Protein AF-A0A6U6G2G9-F1 (afdb_monomer_lite)

InterPro domains:
  IPR029063 S-adenosyl-L-methionine-dependent methyltransferase superfamily [G3DSA:3.40.50.150] (1-120)
  IPR029063 S-adenosyl-L-methionine-dependent methyltransferase superfamily [SSF53335] (13-94)
  IPR039769 18S rRNA (guanine(1575)-N(7))-methyltransferase Bud23-like [PTHR12734] (2-95)
  IPR041698 Methyltransferase domain 25 [PF13649] (53-95)

Sequence (138 aa):
MSRPELTGHASLFYNEKEARKYNSSSRMIGVQREITERAIELLRLPEDRPCFVLDVGCGSGLSGQVLEEKGHVWVGCDVSRDMIDVANERIERNREIAESRVAGKKDNGDQMEEDGDDDGSSSSQELASTGDLMHHVR

Structure (mmCIF, N/CA/C/O backbone):
data_AF-A0A6U6G2G9-F1
#
_entry.id   AF-A0A6U6G2G9-F1
#
loop_
_atom_site.group_PDB
_atom_site.id
_atom_site.type_symbol
_atom_site.label_atom_id
_atom_site.label_alt_id
_atom_site.label_comp_id
_atom_site.label_asym_id
_atom_site.label_entity_id
_atom_site.label_seq_id
_atom_site.pdbx_PDB_ins_code
_atom_site.Cartn_x
_atom_site.Cartn_y
_atom_site.Cartn_z
_atom_site.occupancy
_atom_site.B_iso_or_equiv
_atom_site.auth_seq_id
_atom_site.auth_comp_id
_atom_site.auth_asym_id
_atom_site.auth_atom_id
_atom_site.pdbx_PDB_model_num
ATOM 1 N N . MET A 1 1 ? 9.623 11.182 -16.414 1.00 53.38 1 MET A N 1
ATOM 2 C CA . MET A 1 1 ? 9.443 9.797 -16.893 1.00 53.38 1 MET A CA 1
ATOM 3 C C . MET A 1 1 ? 8.333 9.813 -17.923 1.00 53.38 1 MET A C 1
ATOM 5 O O . MET A 1 1 ? 7.369 10.544 -17.716 1.00 53.38 1 MET A O 1
ATOM 9 N N . SER A 1 2 ? 8.500 9.096 -19.033 1.00 59.91 2 SER A N 1
ATOM 10 C CA . SER A 1 2 ? 7.418 8.862 -19.993 1.00 59.91 2 SER A CA 1
ATOM 11 C C . SER A 1 2 ? 6.289 8.090 -19.307 1.00 59.91 2 SER A C 1
ATOM 13 O O . SER A 1 2 ? 6.542 7.318 -18.385 1.00 59.91 2 SER A O 1
ATOM 15 N N . ARG A 1 3 ? 5.056 8.350 -19.731 1.00 60.31 3 ARG A N 1
ATOM 16 C CA . ARG A 1 3 ? 3.834 7.682 -19.274 1.00 60.31 3 ARG A CA 1
ATOM 17 C C . ARG A 1 3 ? 3.971 6.146 -19.395 1.00 60.31 3 ARG A C 1
ATOM 19 O O . ARG A 1 3 ? 4.207 5.697 -20.518 1.00 60.31 3 ARG A O 1
ATOM 26 N N . PRO A 1 4 ? 3.876 5.360 -18.299 1.00 62.81 4 PRO A N 1
ATOM 27 C CA . PRO A 1 4 ? 4.050 3.899 -18.311 1.00 62.81 4 PRO A CA 1
ATOM 28 C C . PRO A 1 4 ? 3.169 3.172 -19.336 1.00 62.81 4 PRO A C 1
ATOM 30 O O . PRO A 1 4 ? 3.577 2.163 -19.913 1.00 62.81 4 PRO A O 1
ATOM 33 N N . GLU A 1 5 ? 1.992 3.729 -19.628 1.00 63.78 5 GLU A N 1
ATOM 34 C CA . GLU A 1 5 ? 1.061 3.233 -20.643 1.00 63.78 5 GLU A CA 1
ATOM 35 C C . GLU A 1 5 ? 1.618 3.265 -22.082 1.00 63.78 5 GLU A C 1
ATOM 37 O O . GLU A 1 5 ? 1.067 2.617 -22.968 1.00 63.78 5 GLU A O 1
ATOM 42 N N . LEU A 1 6 ? 2.726 3.976 -22.331 1.00 62.44 6 LEU A N 1
ATOM 43 C CA . LEU A 1 6 ? 3.387 4.065 -23.642 1.00 62.44 6 LEU A CA 1
ATOM 44 C C . LEU A 1 6 ? 4.568 3.095 -23.805 1.00 62.44 6 LEU A C 1
ATOM 46 O O . LEU A 1 6 ? 5.177 3.050 -24.872 1.00 62.44 6 LEU A O 1
ATOM 50 N N . THR A 1 7 ? 4.922 2.345 -22.760 1.00 58.66 7 THR A N 1
ATOM 51 C CA . THR A 1 7 ? 6.166 1.552 -22.697 1.00 58.66 7 THR A CA 1
ATOM 52 C C . THR A 1 7 ? 5.966 0.033 -22.726 1.00 58.66 7 THR A C 1
ATOM 54 O O . THR A 1 7 ? 6.952 -0.698 -22.755 1.00 58.66 7 THR A O 1
ATOM 57 N N . GLY A 1 8 ? 4.721 -0.454 -22.781 1.00 61.91 8 GLY A N 1
ATOM 58 C CA . GLY A 1 8 ? 4.387 -1.883 -22.877 1.00 61.91 8 GLY A CA 1
ATOM 59 C C . GLY A 1 8 ? 3.430 -2.357 -21.779 1.00 61.91 8 GLY A C 1
ATOM 60 O O . GLY A 1 8 ? 2.875 -1.550 -21.038 1.00 61.91 8 GLY A O 1
ATOM 61 N N . HIS A 1 9 ? 3.212 -3.674 -21.682 1.00 65.00 9 HIS A N 1
ATOM 62 C CA . HIS A 1 9 ? 2.347 -4.265 -20.652 1.00 65.00 9 HIS A CA 1
ATOM 63 C C . HIS A 1 9 ? 2.899 -3.981 -19.242 1.00 65.00 9 HIS A C 1
ATOM 65 O O . HIS A 1 9 ? 4.112 -4.026 -19.038 1.00 65.00 9 HIS A O 1
ATOM 71 N N . ALA A 1 10 ? 2.027 -3.733 -18.258 1.00 63.72 10 ALA A N 1
ATOM 72 C CA . ALA A 1 10 ? 2.427 -3.348 -16.897 1.00 63.72 10 ALA A CA 1
ATOM 73 C C . ALA A 1 10 ? 3.398 -4.352 -16.244 1.00 63.72 10 ALA A C 1
ATOM 75 O O . ALA A 1 10 ? 4.352 -3.950 -15.580 1.00 63.72 10 ALA A O 1
ATOM 76 N N . SER A 1 11 ? 3.217 -5.647 -16.523 1.00 61.78 11 SER A N 1
ATOM 77 C CA . SER A 1 11 ? 4.100 -6.723 -16.047 1.00 61.78 11 SER A CA 1
ATOM 78 C C . SER A 1 11 ? 5.521 -6.686 -16.628 1.00 61.78 11 SER A C 1
ATOM 80 O O . SER A 1 11 ? 6.398 -7.367 -16.117 1.00 61.78 11 SER A O 1
ATOM 82 N N . LEU A 1 12 ? 5.750 -5.953 -17.723 1.00 60.53 12 LEU A N 1
ATOM 83 C CA . LEU A 1 12 ? 7.064 -5.789 -18.356 1.00 60.53 12 LEU A CA 1
ATOM 84 C C . LEU A 1 12 ? 7.731 -4.469 -17.952 1.00 60.53 12 LEU A C 1
ATOM 86 O O . LEU A 1 12 ? 8.954 -4.356 -17.996 1.00 60.53 12 LEU A O 1
ATOM 90 N N . PHE A 1 13 ? 6.927 -3.470 -17.578 1.00 65.44 13 PHE A N 1
ATOM 91 C CA . PHE A 1 13 ? 7.416 -2.157 -17.171 1.00 65.44 13 PHE A CA 1
ATOM 92 C C . PHE A 1 13 ? 7.947 -2.162 -15.735 1.00 65.44 13 PHE A C 1
ATOM 94 O O . PHE A 1 13 ? 9.033 -1.647 -15.473 1.00 65.44 13 PHE A O 1
ATOM 101 N N . TYR A 1 14 ? 7.214 -2.789 -14.815 1.00 65.12 14 TYR A N 1
ATOM 102 C CA . TYR A 1 14 ? 7.628 -2.930 -13.422 1.00 65.12 14 TYR A CA 1
ATOM 103 C C . TYR A 1 14 ? 8.448 -4.197 -13.229 1.00 65.12 14 TYR A C 1
ATOM 105 O O . TYR A 1 14 ? 7.992 -5.140 -12.593 1.00 65.12 14 TYR A O 1
ATOM 113 N N . ASN A 1 15 ? 9.652 -4.198 -13.798 1.00 75.69 15 ASN A N 1
ATOM 114 C CA . ASN A 1 15 ? 10.684 -5.135 -13.370 1.00 75.69 15 ASN A CA 1
ATOM 115 C C . ASN A 1 15 ? 11.169 -4.784 -11.950 1.00 75.69 15 ASN A C 1
ATOM 117 O O . ASN A 1 15 ? 10.944 -3.666 -11.475 1.00 75.69 15 ASN A O 1
ATOM 121 N N . GLU A 1 16 ? 11.898 -5.695 -11.305 1.00 74.81 16 GLU A N 1
ATOM 122 C CA . GLU A 1 16 ? 12.446 -5.521 -9.950 1.00 74.81 16 GLU A CA 1
ATOM 123 C C . GLU A 1 16 ? 13.061 -4.125 -9.704 1.00 74.81 16 GLU A C 1
ATOM 125 O O . GLU A 1 16 ? 12.798 -3.472 -8.689 1.00 74.81 16 GLU A O 1
ATOM 130 N N . LYS A 1 17 ? 13.850 -3.613 -10.656 1.00 78.31 17 LYS A N 1
ATOM 131 C CA . LYS A 1 17 ? 14.532 -2.320 -10.521 1.00 78.31 17 LYS A CA 1
ATOM 132 C C . LYS A 1 17 ? 13.554 -1.144 -10.524 1.00 78.31 17 LYS A C 1
ATOM 134 O O . LYS A 1 17 ? 13.677 -0.245 -9.687 1.00 78.31 17 LYS A O 1
ATOM 139 N N . GLU A 1 18 ? 12.611 -1.121 -11.461 1.00 79.75 18 GLU A N 1
ATOM 140 C CA . GLU A 1 18 ? 11.621 -0.043 -11.549 1.00 79.75 18 GLU A CA 1
ATOM 141 C C . GLU A 1 18 ? 10.600 -0.121 -10.406 1.00 79.75 18 GLU A C 1
ATOM 143 O O . GLU A 1 18 ? 10.221 0.923 -9.873 1.00 79.75 18 GLU A O 1
ATOM 148 N N . ALA A 1 19 ? 10.242 -1.325 -9.944 1.00 81.31 19 ALA A N 1
ATOM 149 C CA . ALA A 1 19 ? 9.404 -1.529 -8.761 1.00 81.31 19 ALA A CA 1
ATOM 150 C C . ALA A 1 19 ? 10.052 -0.936 -7.497 1.00 81.31 19 ALA A C 1
ATOM 152 O O . ALA A 1 19 ? 9.437 -0.129 -6.792 1.00 81.31 19 ALA A O 1
ATOM 153 N N . ARG A 1 20 ? 11.335 -1.237 -7.245 1.00 82.50 20 ARG A N 1
ATOM 154 C CA . ARG A 1 20 ? 12.072 -0.672 -6.099 1.00 82.50 20 ARG A CA 1
ATOM 155 C C . ARG A 1 20 ? 12.184 0.851 -6.185 1.00 82.50 20 ARG A C 1
ATOM 157 O O . ARG A 1 20 ? 11.942 1.538 -5.196 1.00 82.50 20 ARG A O 1
ATOM 164 N N . LYS A 1 21 ? 12.490 1.392 -7.369 1.00 82.06 21 LYS A N 1
ATOM 165 C CA . LYS A 1 21 ? 12.586 2.843 -7.598 1.00 82.06 21 LYS A CA 1
ATOM 166 C C . LYS A 1 21 ? 11.249 3.558 -7.397 1.00 82.06 21 LYS A C 1
ATOM 168 O O . LYS A 1 21 ? 11.225 4.673 -6.874 1.00 82.06 21 LYS A O 1
ATOM 173 N N . TYR A 1 22 ? 10.151 2.934 -7.817 1.00 80.12 22 TYR A N 1
ATOM 174 C CA . TYR A 1 22 ? 8.800 3.432 -7.585 1.00 80.12 22 TYR A CA 1
ATOM 175 C C . TYR A 1 22 ? 8.505 3.503 -6.084 1.00 80.12 22 TYR A C 1
ATOM 177 O O . TYR A 1 22 ? 8.123 4.560 -5.582 1.00 80.12 22 TYR A O 1
ATOM 185 N N . ASN A 1 23 ? 8.792 2.418 -5.361 1.00 83.56 23 ASN A N 1
ATOM 186 C CA . ASN A 1 23 ? 8.565 2.317 -3.923 1.00 83.56 23 ASN A CA 1
ATOM 187 C C . ASN A 1 23 ? 9.462 3.249 -3.088 1.00 83.56 23 ASN A C 1
ATOM 189 O O . ASN A 1 23 ? 9.070 3.654 -2.002 1.00 83.56 23 ASN A O 1
ATOM 193 N N . SER A 1 24 ? 10.650 3.622 -3.580 1.00 86.44 24 SER A N 1
ATOM 194 C CA . SER A 1 24 ? 11.561 4.551 -2.892 1.00 86.44 24 SER A CA 1
ATOM 195 C C . SER A 1 24 ? 11.372 6.023 -3.282 1.00 86.44 24 SER A C 1
ATOM 197 O O . SER A 1 24 ? 12.070 6.896 -2.766 1.00 86.44 24 SER A O 1
ATOM 199 N N . SER A 1 25 ? 10.492 6.335 -4.239 1.00 90.81 25 SER A N 1
ATOM 200 C CA . SER A 1 25 ? 10.299 7.706 -4.714 1.00 90.81 25 SER A CA 1
ATOM 201 C C . SER A 1 25 ? 9.356 8.473 -3.787 1.00 90.81 25 SER A C 1
ATOM 203 O O . SER A 1 25 ? 8.146 8.279 -3.836 1.00 90.81 25 SER A O 1
ATOM 205 N N . SER A 1 26 ? 9.888 9.415 -3.000 1.00 90.38 26 SER A N 1
ATOM 206 C CA . SER A 1 26 ? 9.092 10.261 -2.090 1.00 90.38 26 SER A CA 1
ATOM 207 C C . SER A 1 26 ? 7.933 10.976 -2.789 1.00 90.38 26 SER A C 1
ATOM 209 O O . SER A 1 26 ? 6.836 11.067 -2.242 1.00 90.38 26 SER A O 1
ATOM 211 N N . ARG A 1 27 ? 8.148 11.423 -4.034 1.00 91.00 27 ARG A N 1
ATOM 212 C CA . ARG A 1 27 ? 7.092 12.005 -4.869 1.00 91.00 27 ARG A CA 1
ATOM 213 C C . ARG A 1 27 ? 5.981 10.997 -5.162 1.00 91.00 27 ARG A C 1
ATOM 215 O O . ARG A 1 27 ? 4.818 11.358 -5.034 1.00 91.00 27 ARG A O 1
ATOM 222 N N . MET A 1 28 ? 6.320 9.773 -5.572 1.00 88.88 28 MET A N 1
ATOM 223 C CA . MET A 1 28 ? 5.310 8.747 -5.858 1.00 88.88 28 MET A CA 1
ATOM 224 C C . MET A 1 28 ? 4.566 8.328 -4.596 1.00 88.88 28 MET A C 1
ATOM 226 O O . MET A 1 28 ? 3.346 8.242 -4.632 1.00 88.88 28 MET A O 1
ATOM 230 N N . ILE A 1 29 ? 5.277 8.141 -3.482 1.00 92.31 29 ILE A N 1
ATOM 231 C CA . ILE A 1 29 ? 4.674 7.822 -2.182 1.00 92.31 29 ILE A CA 1
ATOM 232 C C . ILE A 1 29 ? 3.642 8.889 -1.803 1.00 92.31 29 ILE A C 1
ATOM 234 O O . ILE A 1 29 ? 2.502 8.550 -1.500 1.00 92.31 29 ILE A O 1
ATOM 238 N N . GLY A 1 30 ? 4.015 10.172 -1.878 1.00 94.88 30 GLY A N 1
ATOM 239 C CA . GLY A 1 30 ? 3.110 11.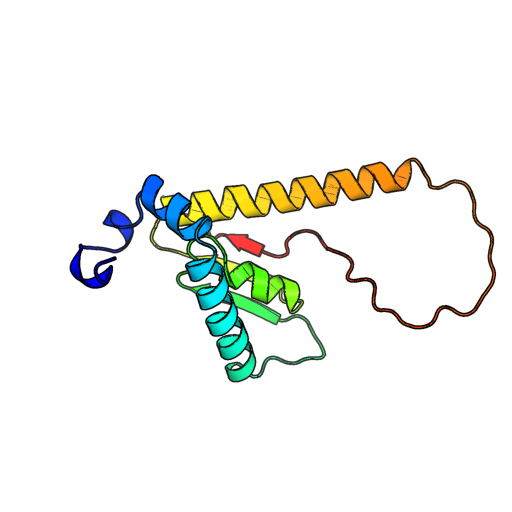278 -1.559 1.00 94.88 30 GLY A CA 1
ATOM 240 C C . GLY A 1 30 ? 1.870 11.309 -2.455 1.00 94.88 30 GLY A C 1
ATOM 241 O O . GLY A 1 30 ? 0.756 11.410 -1.952 1.00 94.88 30 GLY A O 1
ATOM 242 N N . VAL A 1 31 ? 2.047 11.148 -3.770 1.00 95.44 31 VAL A N 1
ATOM 243 C CA . VAL A 1 31 ? 0.926 11.136 -4.726 1.00 95.44 31 VAL A CA 1
ATOM 244 C C . VAL A 1 31 ? -0.006 9.943 -4.490 1.00 95.44 31 VAL A C 1
ATOM 246 O O . VAL A 1 31 ? -1.220 10.119 -4.442 1.00 95.44 31 VAL A O 1
ATOM 249 N N . GLN A 1 32 ? 0.533 8.732 -4.312 1.00 95.56 32 GLN A N 1
ATOM 250 C CA . GLN A 1 32 ? -0.289 7.541 -4.067 1.00 95.56 32 GLN A CA 1
ATOM 251 C C . GLN A 1 32 ? -1.038 7.634 -2.742 1.00 95.56 32 GLN A C 1
ATOM 253 O O . GLN A 1 32 ? -2.186 7.200 -2.662 1.00 95.56 32 GLN A O 1
ATOM 258 N N . ARG A 1 33 ? -0.419 8.239 -1.725 1.00 97.00 33 ARG A N 1
ATOM 259 C CA . ARG A 1 33 ? -1.077 8.520 -0.454 1.00 97.00 33 ARG A CA 1
ATOM 260 C C . ARG A 1 33 ? -2.284 9.439 -0.642 1.00 97.00 33 ARG A C 1
ATOM 262 O O . ARG A 1 33 ? -3.382 9.052 -0.261 1.00 97.00 33 ARG A O 1
ATOM 269 N N . GLU A 1 34 ? -2.097 10.596 -1.275 1.00 97.88 34 GLU A N 1
ATOM 270 C CA . GLU A 1 34 ? -3.168 11.578 -1.510 1.00 97.88 34 GLU A CA 1
ATOM 271 C C . GLU A 1 34 ? -4.336 10.969 -2.304 1.00 97.88 34 GLU A C 1
ATOM 273 O O . GLU A 1 34 ? -5.503 11.120 -1.937 1.00 97.88 34 GLU A O 1
ATOM 278 N N . ILE A 1 35 ? -4.027 10.214 -3.364 1.00 97.69 35 ILE A N 1
ATOM 279 C CA . ILE A 1 35 ? -5.041 9.522 -4.171 1.00 97.69 35 ILE A CA 1
ATOM 280 C C . ILE A 1 35 ? -5.805 8.496 -3.325 1.00 97.69 35 ILE A C 1
ATOM 282 O O . ILE A 1 35 ? -7.029 8.412 -3.430 1.00 97.69 35 ILE A O 1
ATOM 286 N N . THR A 1 36 ? -5.106 7.732 -2.482 1.00 97.75 36 THR A N 1
ATOM 287 C CA . THR A 1 36 ? -5.736 6.704 -1.641 1.00 97.75 36 THR A CA 1
ATOM 288 C C . THR A 1 36 ? -6.613 7.329 -0.558 1.00 97.75 36 THR A C 1
ATOM 290 O O . THR A 1 36 ? -7.741 6.887 -0.363 1.00 97.75 36 THR A O 1
ATOM 293 N N . GLU A 1 37 ? -6.153 8.398 0.099 1.00 97.19 37 GLU A N 1
ATOM 294 C CA . GLU A 1 37 ? -6.952 9.144 1.081 1.00 97.19 37 GLU A CA 1
ATOM 295 C C . GLU A 1 37 ? -8.242 9.679 0.445 1.00 97.19 37 GLU A C 1
ATOM 297 O O . GLU A 1 37 ? -9.330 9.502 1.000 1.00 97.19 37 GLU A O 1
ATOM 302 N N . ARG A 1 38 ? -8.148 10.241 -0.768 1.00 98.19 38 ARG A N 1
ATOM 303 C CA . ARG A 1 38 ? -9.324 10.705 -1.509 1.00 98.19 38 ARG A CA 1
ATOM 304 C C . ARG A 1 38 ? -10.252 9.558 -1.914 1.00 98.19 38 ARG A C 1
ATOM 306 O O . ARG A 1 38 ? -11.469 9.722 -1.872 1.00 98.19 38 ARG A O 1
ATOM 313 N N . ALA A 1 39 ? -9.710 8.405 -2.303 1.00 97.69 39 ALA A N 1
ATOM 314 C CA . ALA A 1 39 ? -10.508 7.228 -2.636 1.00 97.69 39 ALA A CA 1
ATOM 31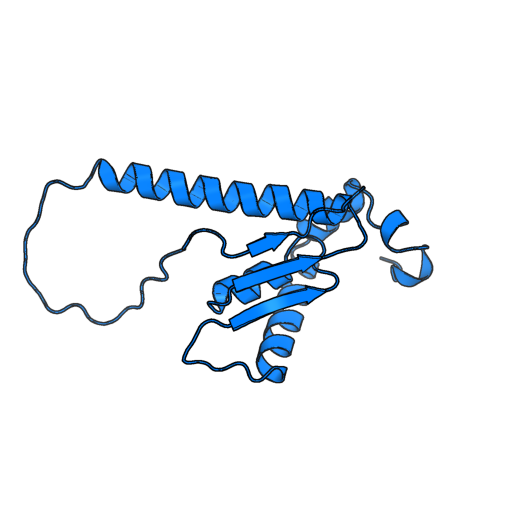5 C C . ALA A 1 39 ? -11.294 6.714 -1.419 1.00 97.69 39 ALA A C 1
ATOM 317 O O . ALA A 1 39 ? -12.487 6.444 -1.541 1.00 97.69 39 ALA A O 1
ATOM 318 N N . ILE A 1 40 ? -10.665 6.652 -0.243 1.00 96.00 40 ILE A N 1
ATOM 319 C CA . ILE A 1 40 ? -11.321 6.252 1.012 1.00 96.00 40 ILE A CA 1
ATOM 320 C C . ILE A 1 40 ? -12.467 7.213 1.361 1.00 96.00 40 ILE A C 1
ATOM 322 O O . ILE A 1 40 ? -13.565 6.763 1.687 1.00 96.00 40 ILE 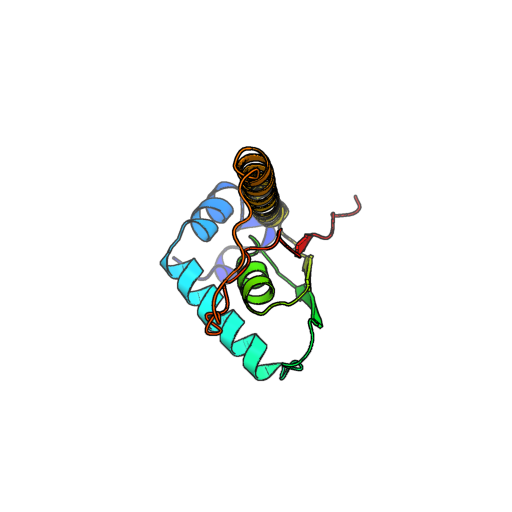A O 1
ATOM 326 N N . GLU A 1 41 ? -12.257 8.526 1.219 1.00 95.38 41 GLU A N 1
ATOM 327 C CA . GLU A 1 41 ? -13.313 9.528 1.429 1.00 95.38 41 GLU A CA 1
ATOM 328 C C . GLU A 1 41 ? -14.518 9.296 0.497 1.00 95.38 41 GLU A C 1
ATOM 330 O O . GLU A 1 41 ? -15.673 9.345 0.929 1.00 95.38 41 GLU A O 1
ATOM 335 N N . LEU A 1 42 ? -14.254 9.002 -0.781 1.00 97.69 42 LEU A N 1
ATOM 336 C CA . LEU A 1 42 ? -15.287 8.742 -1.788 1.00 97.69 42 LEU A CA 1
ATOM 337 C C . LEU A 1 42 ? -16.022 7.416 -1.566 1.00 97.69 42 LEU A C 1
ATOM 339 O O . LEU A 1 42 ? -17.207 7.324 -1.886 1.00 97.69 42 LEU A O 1
ATOM 343 N N . LEU A 1 43 ? -15.350 6.408 -1.006 1.00 96.38 43 LEU A N 1
ATOM 344 C CA . LEU A 1 43 ? -15.957 5.122 -0.660 1.00 96.38 43 LEU A CA 1
ATOM 345 C C . LEU A 1 43 ? -16.979 5.237 0.475 1.00 96.38 43 LEU A C 1
ATOM 347 O O . LEU A 1 43 ? -17.829 4.356 0.597 1.00 96.38 43 LEU A O 1
ATOM 351 N N . ARG A 1 44 ? -16.923 6.314 1.279 1.00 95.12 44 ARG A N 1
ATOM 352 C CA . ARG A 1 44 ? -17.862 6.571 2.386 1.00 95.12 44 ARG A CA 1
ATOM 353 C C . ARG A 1 44 ? -17.957 5.376 3.342 1.00 95.12 44 ARG A C 1
ATOM 355 O O . ARG A 1 44 ? -19.051 4.979 3.749 1.00 95.12 44 ARG A O 1
ATOM 362 N N . LEU A 1 45 ? -16.802 4.792 3.664 1.00 94.00 45 LEU A N 1
ATOM 363 C CA . LEU A 1 45 ? -16.713 3.675 4.597 1.00 94.00 45 LEU A CA 1
ATOM 364 C C . LEU A 1 45 ? -17.207 4.107 5.994 1.00 94.00 45 LEU A C 1
ATOM 366 O O . LEU A 1 45 ? -17.012 5.263 6.371 1.00 94.00 45 LEU A O 1
ATOM 370 N N . PRO A 1 46 ? -17.861 3.213 6.757 1.00 93.06 46 PRO A N 1
ATOM 371 C CA . PRO A 1 46 ? -18.247 3.488 8.139 1.00 93.06 46 PRO A CA 1
ATOM 372 C C . PRO A 1 46 ? -17.043 3.878 9.007 1.00 93.06 46 PRO A C 1
ATOM 374 O O . PRO A 1 46 ? -16.033 3.178 9.008 1.00 93.06 46 PRO A O 1
ATOM 377 N N . GLU A 1 47 ? -17.160 4.976 9.754 1.00 89.00 47 GLU A N 1
ATOM 378 C CA . GLU A 1 47 ? -16.089 5.496 10.624 1.00 89.00 47 GLU A CA 1
ATOM 379 C C . GLU A 1 47 ? -16.017 4.768 11.979 1.00 89.00 47 GLU A C 1
ATOM 381 O O . GLU A 1 47 ? -15.011 4.843 12.677 1.00 89.00 47 GLU A O 1
ATOM 386 N N . ASP A 1 48 ? -17.076 4.047 12.353 1.00 93.19 48 ASP A N 1
ATOM 387 C CA . ASP A 1 48 ? -17.242 3.377 13.646 1.00 93.19 48 ASP A CA 1
ATOM 388 C C . ASP A 1 48 ? -16.720 1.933 13.669 1.00 93.19 48 ASP A C 1
ATOM 390 O O . ASP A 1 48 ? -16.757 1.276 14.712 1.00 93.19 48 ASP A O 1
ATOM 394 N N . ARG A 1 49 ? -16.245 1.410 12.530 1.00 92.50 49 ARG A N 1
ATOM 395 C CA . ARG A 1 49 ? -15.758 0.030 12.435 1.00 92.50 49 ARG A CA 1
ATOM 396 C C . ARG A 1 49 ? -14.703 -0.183 11.343 1.00 92.50 49 ARG A C 1
ATOM 398 O O . ARG A 1 49 ? -14.800 0.402 10.263 1.00 92.50 49 ARG A O 1
ATOM 405 N N . PRO A 1 50 ? -13.762 -1.121 11.552 1.00 95.06 50 PRO A N 1
ATOM 406 C CA . PRO A 1 50 ? -12.909 -1.634 10.487 1.00 95.06 50 PRO A CA 1
ATOM 407 C C . PRO A 1 50 ? -13.724 -2.220 9.328 1.00 95.06 50 PRO A C 1
ATOM 409 O O . PRO A 1 50 ? -14.710 -2.933 9.535 1.00 95.06 50 PRO A O 1
ATOM 412 N N . CYS A 1 51 ? -13.277 -1.962 8.102 1.00 96.75 51 CYS A N 1
ATOM 413 C CA . CYS A 1 51 ? -13.798 -2.591 6.892 1.00 96.75 51 CYS A CA 1
ATOM 414 C C . CYS A 1 51 ? -12.781 -3.589 6.342 1.00 96.75 51 CYS A C 1
ATOM 416 O O . CYS A 1 51 ? -11.579 -3.411 6.529 1.00 96.75 51 CYS A O 1
ATOM 418 N N . PHE A 1 52 ? -13.271 -4.614 5.643 1.00 97.06 52 PHE A N 1
ATOM 419 C CA . PHE A 1 52 ? -12.432 -5.545 4.897 1.00 97.06 52 PHE A CA 1
ATOM 420 C C . PHE A 1 52 ? -12.413 -5.148 3.417 1.00 97.06 52 PHE A C 1
ATOM 422 O O . PHE A 1 52 ? -13.457 -5.164 2.763 1.00 97.06 52 PHE A O 1
ATOM 429 N N . VAL A 1 53 ? -11.248 -4.739 2.914 1.00 97.25 53 VAL A N 1
ATOM 430 C CA . VAL A 1 53 ? -11.080 -4.075 1.613 1.00 97.25 53 VAL A CA 1
ATOM 431 C C . VAL A 1 53 ? -10.246 -4.933 0.661 1.00 97.25 53 VAL A C 1
ATOM 433 O O . VAL A 1 53 ? -9.199 -5.452 1.033 1.00 97.25 53 VAL A O 1
ATOM 436 N N . LEU A 1 54 ? -10.688 -5.052 -0.591 1.00 97.12 54 LEU A N 1
ATOM 437 C CA . LEU A 1 54 ? -9.881 -5.615 -1.675 1.00 97.12 54 LEU A CA 1
ATOM 438 C C . LEU A 1 54 ? -9.188 -4.477 -2.434 1.00 97.12 54 LEU A C 1
ATOM 440 O O . LEU A 1 54 ? -9.867 -3.658 -3.053 1.00 97.12 54 LEU A O 1
ATOM 444 N N . ASP A 1 55 ? -7.858 -4.448 -2.404 1.00 97.06 55 ASP A N 1
ATOM 445 C CA . ASP A 1 55 ? -7.038 -3.478 -3.135 1.00 97.06 55 ASP A CA 1
ATOM 446 C C . ASP A 1 55 ? -6.584 -4.069 -4.481 1.00 97.06 55 ASP A C 1
ATOM 448 O O . ASP A 1 55 ? -5.727 -4.956 -4.541 1.00 97.06 55 ASP A O 1
ATOM 452 N N . VAL A 1 56 ? -7.212 -3.616 -5.570 1.00 95.81 56 VAL A N 1
ATOM 453 C CA . VAL A 1 56 ? -6.973 -4.119 -6.931 1.00 95.81 56 VAL A CA 1
ATOM 454 C C . VAL A 1 56 ? -5.916 -3.268 -7.623 1.00 95.81 56 VAL A C 1
ATOM 456 O O . VAL A 1 56 ? -6.115 -2.075 -7.841 1.00 95.81 56 VAL A O 1
ATOM 459 N N . GLY A 1 57 ? -4.825 -3.904 -8.048 1.00 93.25 57 GLY A N 1
ATOM 460 C CA . GLY A 1 57 ? -3.635 -3.192 -8.508 1.00 93.25 57 GLY A CA 1
ATOM 461 C C . GLY A 1 57 ? -2.851 -2.615 -7.332 1.00 93.25 57 GLY A C 1
ATOM 462 O O . GLY A 1 57 ? -2.405 -1.469 -7.390 1.00 93.25 57 GLY A O 1
ATOM 463 N N . CYS A 1 58 ? -2.719 -3.395 -6.252 1.00 95.00 58 CYS A N 1
ATOM 464 C CA . CYS A 1 58 ? -2.117 -2.940 -4.997 1.00 95.00 58 CYS A CA 1
ATOM 465 C C . CYS A 1 58 ? -0.628 -2.578 -5.134 1.00 95.00 58 CYS A C 1
ATOM 467 O O . CYS A 1 58 ? -0.056 -1.932 -4.250 1.00 95.00 58 CYS A O 1
ATOM 469 N N . GLY A 1 59 ? 0.025 -2.992 -6.227 1.00 93.25 59 GLY A N 1
ATOM 470 C CA . GLY A 1 59 ? 1.421 -2.706 -6.507 1.00 93.25 59 GLY A CA 1
ATOM 471 C C . GLY A 1 59 ? 2.327 -3.077 -5.334 1.00 93.25 59 GLY A C 1
ATOM 472 O O . GLY A 1 59 ? 2.250 -4.177 -4.797 1.00 93.25 59 GLY A O 1
ATOM 473 N N . SER A 1 60 ? 3.162 -2.125 -4.910 1.00 92.81 60 SER A N 1
ATOM 474 C CA . SER A 1 60 ? 4.089 -2.270 -3.781 1.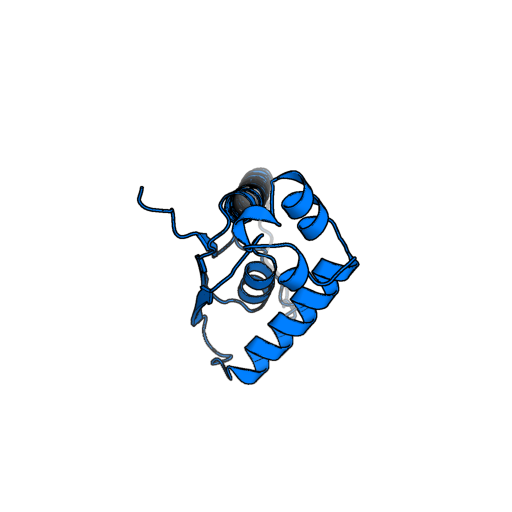00 92.81 60 SER A CA 1
ATOM 475 C C . SER A 1 60 ? 3.435 -2.063 -2.401 1.00 92.81 60 SER A C 1
ATOM 477 O O . SER A 1 60 ? 4.134 -1.855 -1.407 1.00 92.81 60 SER A O 1
ATOM 479 N N . GLY A 1 61 ? 2.099 -2.067 -2.326 1.00 93.81 61 GLY A N 1
ATOM 480 C CA . GLY A 1 61 ? 1.336 -1.943 -1.081 1.00 93.81 61 GLY A CA 1
ATOM 481 C C . GLY A 1 61 ? 1.311 -0.529 -0.489 1.00 93.81 61 GLY A C 1
ATOM 482 O O . GLY A 1 61 ? 1.190 -0.373 0.725 1.00 93.81 61 GLY A O 1
ATOM 483 N N . LEU A 1 62 ? 1.480 0.521 -1.304 1.00 95.00 62 LEU A N 1
ATOM 484 C CA . LEU A 1 62 ? 1.434 1.915 -0.826 1.00 95.00 62 LEU A CA 1
ATOM 485 C C . LEU A 1 62 ? 0.028 2.324 -0.363 1.00 95.00 62 LEU A C 1
ATOM 487 O O . LEU A 1 62 ? -0.104 2.961 0.676 1.00 95.00 62 LEU A O 1
ATOM 491 N N . SER A 1 63 ? -1.005 1.937 -1.109 1.00 96.44 63 SER A N 1
ATOM 492 C CA . SER A 1 63 ? -2.416 2.151 -0.762 1.00 96.44 63 SER A CA 1
ATOM 493 C C . SER A 1 63 ? -2.825 1.352 0.476 1.00 96.44 63 SER A C 1
ATOM 495 O O . SER A 1 63 ? -3.479 1.895 1.365 1.00 96.44 63 SER A O 1
ATOM 497 N N . GLY A 1 64 ? -2.357 0.104 0.582 1.00 95.69 64 GLY A N 1
ATOM 498 C CA . GLY A 1 64 ? -2.555 -0.762 1.747 1.00 95.69 64 GLY A CA 1
ATOM 499 C C . GLY A 1 64 ? -2.168 -0.109 3.075 1.00 95.69 64 GLY A C 1
ATOM 500 O O . GLY A 1 64 ? -2.916 -0.191 4.040 1.00 95.69 64 GLY A O 1
ATOM 501 N N . GLN A 1 65 ? -1.069 0.646 3.118 1.00 94.44 65 GLN A N 1
ATOM 502 C CA . GLN A 1 65 ? -0.704 1.384 4.333 1.00 94.44 65 GLN A CA 1
ATOM 503 C C . GLN A 1 65 ? -1.714 2.442 4.742 1.00 94.44 65 GLN A C 1
ATOM 505 O O . GLN A 1 65 ? -1.975 2.620 5.923 1.00 94.44 65 GLN A O 1
ATOM 510 N N . VAL A 1 66 ? -2.260 3.174 3.775 1.00 96.06 66 VAL A N 1
ATOM 511 C CA . VAL A 1 66 ? -3.259 4.196 4.082 1.00 96.06 66 VAL A CA 1
ATOM 512 C C . VAL A 1 66 ? -4.526 3.521 4.603 1.00 96.06 66 VAL A C 1
ATOM 514 O O . VAL A 1 66 ? -5.148 4.033 5.526 1.00 96.06 66 VAL A O 1
ATOM 517 N N . LEU A 1 67 ? -4.885 2.348 4.069 1.00 96.06 67 LEU A N 1
ATOM 518 C CA . LEU A 1 67 ? -5.979 1.534 4.604 1.00 96.06 67 LEU A CA 1
ATOM 519 C C . LEU A 1 67 ? -5.700 1.095 6.052 1.00 96.06 67 LEU A C 1
ATOM 521 O O . LEU A 1 67 ? -6.581 1.235 6.898 1.00 96.06 67 LEU A O 1
ATOM 525 N N . GLU A 1 68 ? -4.481 0.641 6.355 1.00 94.56 68 GLU A N 1
ATOM 526 C CA . GLU A 1 68 ? -4.048 0.268 7.712 1.00 94.56 68 GLU A CA 1
ATOM 527 C C . GLU A 1 68 ? -4.096 1.450 8.686 1.00 94.56 68 GLU A C 1
ATOM 529 O O . GLU A 1 68 ? -4.675 1.341 9.764 1.00 94.56 68 GLU A O 1
ATOM 534 N N . GLU A 1 69 ? -3.557 2.607 8.295 1.00 93.88 69 GLU A N 1
ATOM 535 C CA . GLU A 1 69 ? -3.592 3.839 9.093 1.00 93.88 69 GLU A CA 1
ATOM 536 C C . GLU A 1 69 ? -5.025 4.321 9.370 1.00 93.88 69 GLU A C 1
ATOM 538 O O . GLU A 1 69 ? -5.282 4.971 10.383 1.00 93.88 69 GLU A O 1
ATOM 543 N N . LYS A 1 70 ? -5.972 4.003 8.479 1.00 93.44 70 LYS A N 1
ATOM 544 C CA . LYS A 1 70 ? -7.408 4.268 8.655 1.00 93.44 70 LYS A CA 1
ATOM 545 C C . LYS A 1 70 ? -8.141 3.152 9.410 1.00 93.44 70 LYS A C 1
ATOM 547 O O . LYS A 1 70 ? -9.358 3.217 9.554 1.00 93.44 70 LYS A O 1
ATOM 552 N N . GLY A 1 71 ? -7.423 2.148 9.914 1.00 93.94 71 GLY A N 1
ATOM 553 C CA . GLY A 1 71 ? -7.977 1.064 10.724 1.00 93.94 71 GLY A CA 1
ATOM 554 C C . GLY A 1 71 ? -8.736 0.011 9.918 1.00 93.94 71 GLY A C 1
ATOM 555 O O . GLY A 1 71 ? -9.593 -0.682 10.464 1.00 93.94 71 GLY A O 1
ATOM 556 N N . HIS A 1 72 ? -8.479 -0.104 8.615 1.00 95.62 72 HIS A N 1
ATOM 557 C CA . HIS A 1 72 ? -9.082 -1.128 7.768 1.00 95.62 72 HIS A CA 1
ATOM 558 C C . HIS A 1 72 ? -8.182 -2.363 7.648 1.00 95.62 72 HIS A C 1
ATOM 560 O O . HIS A 1 72 ? -6.967 -2.314 7.833 1.00 95.62 72 HIS A O 1
ATOM 566 N N . VAL A 1 73 ? -8.808 -3.494 7.342 1.00 95.88 73 VAL A N 1
ATOM 567 C CA . VAL A 1 73 ? -8.138 -4.750 6.993 1.00 95.88 73 VAL A CA 1
ATOM 568 C C . VAL A 1 73 ? -8.202 -4.878 5.482 1.00 95.88 73 VAL A C 1
ATOM 570 O O . VAL A 1 73 ? -9.231 -4.552 4.886 1.00 95.88 73 VAL A O 1
ATOM 573 N N . TRP A 1 74 ? -7.135 -5.346 4.845 1.00 96.19 74 TRP A N 1
ATOM 574 C CA . TRP A 1 74 ? -7.099 -5.387 3.390 1.00 96.19 74 TRP A CA 1
ATOM 575 C C . TRP A 1 74 ? -6.418 -6.635 2.843 1.00 96.19 74 TRP A C 1
ATOM 577 O O . TRP A 1 74 ? -5.542 -7.223 3.473 1.00 96.19 74 TRP A O 1
ATOM 587 N N . VAL A 1 75 ? -6.837 -7.023 1.643 1.00 96.50 75 VAL A N 1
ATOM 588 C CA . VAL A 1 75 ? -6.142 -8.005 0.813 1.00 96.50 75 VAL A CA 1
ATOM 589 C C . VAL A 1 75 ? -5.811 -7.347 -0.515 1.00 96.50 75 VAL A C 1
ATOM 591 O O . VAL A 1 75 ? -6.686 -6.746 -1.136 1.00 96.50 75 VAL A O 1
ATOM 594 N N . GLY A 1 76 ? -4.561 -7.453 -0.956 1.00 95.62 76 GLY A N 1
ATOM 595 C CA . GLY A 1 76 ? -4.105 -6.898 -2.228 1.00 95.62 76 GLY A CA 1
ATOM 596 C C . GLY A 1 76 ? -3.972 -7.933 -3.338 1.00 95.62 76 GLY A C 1
ATOM 597 O O . GLY A 1 76 ? -3.600 -9.083 -3.093 1.00 95.62 76 GLY A O 1
ATOM 598 N N . CYS A 1 77 ? -4.216 -7.513 -4.578 1.00 94.62 77 CYS A N 1
ATOM 599 C CA . CYS A 1 77 ? -3.807 -8.257 -5.765 1.00 94.62 77 CYS A CA 1
ATOM 600 C C . CYS A 1 77 ? -3.196 -7.335 -6.831 1.00 94.62 77 CYS A C 1
ATOM 602 O O . CYS A 1 77 ? -3.626 -6.199 -7.019 1.00 94.62 77 CYS A O 1
ATOM 604 N N . ASP A 1 78 ? -2.197 -7.835 -7.556 1.00 91.75 78 ASP A N 1
ATOM 605 C CA . ASP A 1 78 ? -1.556 -7.144 -8.678 1.00 91.75 78 ASP A CA 1
ATOM 606 C C . ASP A 1 78 ? -1.119 -8.168 -9.735 1.00 91.75 78 ASP A C 1
ATOM 608 O O . ASP A 1 78 ? -0.937 -9.347 -9.433 1.00 91.75 78 ASP A O 1
ATOM 612 N N . VAL A 1 79 ? -0.967 -7.729 -10.984 1.00 90.00 79 VAL A N 1
ATOM 613 C CA . VAL A 1 79 ? -0.484 -8.563 -12.097 1.00 90.00 79 VAL A CA 1
ATOM 614 C C . VAL A 1 79 ? 1.046 -8.664 -12.123 1.00 90.00 79 VAL A C 1
ATOM 616 O O . VAL A 1 79 ? 1.601 -9.582 -12.731 1.00 90.00 79 VAL A O 1
ATOM 619 N N . SER A 1 80 ? 1.748 -7.709 -11.507 1.00 87.56 80 SER A N 1
ATOM 620 C CA . SER A 1 80 ? 3.205 -7.684 -11.440 1.00 87.56 80 SER A CA 1
ATOM 621 C C . SER A 1 80 ? 3.713 -8.428 -10.208 1.00 87.56 80 SER A C 1
ATOM 623 O O . SER A 1 80 ? 3.549 -7.976 -9.076 1.00 87.56 80 SER A O 1
ATOM 625 N N . ARG A 1 81 ? 4.405 -9.549 -10.443 1.00 87.56 81 ARG A N 1
ATOM 626 C CA . ARG A 1 81 ? 5.074 -10.318 -9.383 1.00 87.56 81 ARG A CA 1
ATOM 627 C C . ARG A 1 81 ? 6.118 -9.487 -8.646 1.00 87.56 81 ARG A C 1
ATOM 629 O O . ARG A 1 81 ? 6.111 -9.478 -7.426 1.00 87.56 81 ARG A O 1
ATOM 636 N N . ASP A 1 82 ? 6.925 -8.721 -9.374 1.00 89.00 82 ASP A N 1
ATOM 637 C CA . ASP A 1 82 ? 7.978 -7.897 -8.775 1.00 89.00 82 ASP A CA 1
ATOM 638 C C . ASP A 1 82 ? 7.394 -6.807 -7.855 1.00 89.00 82 ASP A C 1
ATOM 640 O O . ASP A 1 82 ? 7.989 -6.464 -6.835 1.00 89.00 82 ASP A O 1
ATOM 644 N N . MET A 1 83 ? 6.205 -6.276 -8.172 1.00 91.00 83 MET A N 1
ATOM 645 C CA . MET A 1 83 ? 5.509 -5.333 -7.286 1.00 91.00 83 MET A CA 1
ATOM 646 C C . MET A 1 83 ? 4.993 -6.025 -6.018 1.00 91.00 83 MET A C 1
ATOM 648 O O . MET A 1 83 ? 5.164 -5.483 -4.925 1.00 91.00 83 MET A O 1
ATOM 652 N N . ILE A 1 84 ? 4.426 -7.229 -6.157 1.00 92.00 84 ILE A N 1
ATOM 653 C CA . ILE A 1 84 ? 3.975 -8.059 -5.030 1.00 92.00 84 ILE A CA 1
ATOM 654 C C . ILE A 1 84 ? 5.146 -8.460 -4.128 1.00 92.00 84 ILE A C 1
ATOM 656 O O . ILE A 1 84 ? 5.009 -8.413 -2.910 1.00 92.00 84 ILE A O 1
ATOM 660 N N . ASP A 1 85 ? 6.311 -8.791 -4.684 1.00 91.56 85 ASP A N 1
ATOM 661 C CA . ASP A 1 85 ? 7.501 -9.135 -3.901 1.00 91.56 85 ASP A CA 1
ATOM 662 C C . ASP A 1 85 ? 7.981 -7.938 -3.065 1.00 91.56 85 ASP A C 1
ATOM 664 O O . ASP A 1 85 ? 8.238 -8.080 -1.868 1.00 91.56 85 ASP A O 1
ATOM 668 N N . VAL A 1 86 ? 7.993 -6.728 -3.639 1.00 91.12 86 VAL A N 1
ATOM 669 C CA . VAL A 1 86 ? 8.292 -5.496 -2.885 1.00 91.12 86 VAL A CA 1
ATOM 670 C C . VAL A 1 86 ? 7.253 -5.238 -1.785 1.00 91.12 86 VAL A C 1
ATOM 672 O O . VAL A 1 86 ? 7.614 -4.790 -0.693 1.00 91.12 86 VAL A O 1
ATOM 675 N N . ALA A 1 87 ? 5.974 -5.514 -2.048 1.00 92.19 87 ALA A N 1
ATOM 676 C CA . ALA A 1 87 ? 4.919 -5.389 -1.047 1.00 92.19 87 ALA A CA 1
ATOM 677 C C . ALA A 1 87 ? 5.091 -6.409 0.098 1.00 92.19 87 ALA A C 1
ATOM 679 O O . ALA A 1 87 ? 5.009 -6.029 1.265 1.00 92.19 87 ALA A O 1
ATOM 680 N N . ASN A 1 88 ? 5.419 -7.667 -0.215 1.00 91.62 88 ASN A N 1
ATOM 681 C CA . ASN A 1 88 ? 5.703 -8.724 0.763 1.00 91.62 88 ASN A CA 1
ATOM 682 C C . ASN A 1 88 ? 6.894 -8.368 1.662 1.00 91.62 88 ASN A C 1
ATOM 684 O O . ASN A 1 88 ? 6.763 -8.394 2.883 1.00 91.62 88 ASN A O 1
ATOM 688 N N . GLU A 1 89 ? 8.034 -7.972 1.075 1.00 91.19 89 GLU A N 1
ATOM 689 C CA . GLU A 1 89 ? 9.232 -7.546 1.823 1.00 91.19 89 GLU A CA 1
ATOM 690 C C . GLU A 1 89 ? 8.904 -6.444 2.842 1.00 91.19 89 GLU A C 1
ATOM 692 O O . GLU A 1 89 ? 9.519 -6.338 3.904 1.00 91.19 89 GLU A O 1
ATOM 697 N N . ARG A 1 90 ? 7.956 -5.571 2.499 1.00 87.75 90 ARG A N 1
ATOM 698 C CA . ARG A 1 90 ? 7.521 -4.477 3.357 1.00 87.75 90 ARG A CA 1
ATOM 699 C C . ARG A 1 90 ? 6.602 -4.941 4.482 1.00 87.75 90 ARG A C 1
ATOM 701 O O . ARG A 1 90 ? 6.822 -4.526 5.618 1.00 87.75 90 ARG A O 1
ATOM 708 N N . ILE A 1 91 ? 5.582 -5.736 4.162 1.00 89.88 91 ILE A N 1
ATOM 709 C CA . ILE A 1 91 ? 4.637 -6.274 5.147 1.00 89.88 91 ILE A CA 1
ATOM 710 C C . ILE A 1 91 ? 5.407 -7.078 6.197 1.00 89.88 91 ILE A C 1
ATOM 712 O O . ILE A 1 91 ? 5.225 -6.846 7.390 1.00 89.88 91 ILE A O 1
ATOM 716 N N . GLU A 1 92 ? 6.331 -7.936 5.761 1.00 89.81 92 GLU A N 1
ATOM 717 C CA . GLU A 1 92 ? 7.136 -8.759 6.664 1.00 89.81 92 GLU A CA 1
ATOM 718 C C . GLU A 1 92 ? 8.021 -7.903 7.574 1.00 89.81 92 GLU A C 1
ATOM 720 O O . GLU A 1 92 ? 7.974 -8.039 8.793 1.00 89.81 92 GLU A O 1
ATOM 725 N N . ARG A 1 93 ? 8.725 -6.910 7.012 1.00 88.81 93 ARG A N 1
ATOM 726 C CA . ARG A 1 93 ? 9.523 -5.962 7.806 1.00 88.81 93 ARG A CA 1
ATOM 727 C C . ARG A 1 93 ? 8.683 -5.250 8.871 1.00 88.81 93 ARG A C 1
ATOM 729 O O . ARG A 1 93 ? 9.146 -5.048 9.991 1.00 88.81 93 ARG A O 1
ATOM 736 N N . ASN A 1 94 ? 7.461 -4.842 8.535 1.00 86.38 94 ASN A N 1
ATOM 737 C CA . ASN A 1 94 ? 6.573 -4.180 9.489 1.00 86.38 94 ASN A CA 1
ATOM 738 C C . ASN A 1 94 ? 6.128 -5.137 10.609 1.00 86.38 94 ASN A C 1
ATOM 740 O O . ASN A 1 94 ? 6.040 -4.713 11.762 1.00 86.38 94 ASN A O 1
ATOM 744 N N . ARG A 1 95 ? 5.890 -6.417 10.292 1.00 85.94 95 ARG A N 1
ATOM 745 C CA . ARG A 1 95 ? 5.579 -7.460 11.284 1.00 85.94 95 ARG A CA 1
ATOM 746 C C . ARG A 1 95 ? 6.761 -7.710 12.222 1.00 85.94 95 ARG A C 1
ATOM 748 O O . ARG A 1 95 ? 6.578 -7.626 13.433 1.00 85.94 95 ARG A O 1
ATOM 755 N N . GLU A 1 96 ? 7.974 -7.872 11.695 1.00 88.38 96 GLU A N 1
ATOM 756 C CA . GLU A 1 96 ? 9.201 -8.036 12.496 1.00 88.38 96 GLU A CA 1
ATOM 757 C C . GLU A 1 96 ? 9.431 -6.853 13.463 1.00 88.38 96 GLU A C 1
ATOM 759 O O . GLU A 1 96 ? 9.774 -7.025 14.639 1.00 88.38 96 GLU A O 1
ATOM 764 N N . ILE A 1 97 ? 9.207 -5.619 12.992 1.00 86.50 97 ILE A N 1
ATOM 765 C CA . ILE A 1 97 ? 9.309 -4.413 13.829 1.00 86.50 97 ILE A CA 1
ATOM 766 C C . ILE A 1 97 ? 8.251 -4.427 14.941 1.00 86.50 97 ILE A C 1
ATOM 768 O O . ILE A 1 97 ? 8.570 -4.110 16.089 1.00 86.50 97 ILE A O 1
ATOM 772 N N . ALA A 1 98 ? 7.007 -4.798 14.633 1.00 84.31 98 ALA A N 1
ATOM 773 C CA . ALA A 1 98 ? 5.952 -4.902 15.637 1.00 84.31 98 ALA A CA 1
ATOM 774 C C . ALA A 1 98 ? 6.290 -5.965 16.701 1.00 84.31 98 ALA A C 1
ATOM 776 O O . ALA A 1 98 ? 6.188 -5.697 17.900 1.00 84.31 98 ALA A O 1
ATOM 777 N N . GLU A 1 99 ? 6.775 -7.137 16.287 1.00 83.38 99 GLU A N 1
ATOM 778 C CA . GLU A 1 99 ? 7.149 -8.238 17.183 1.00 83.38 99 GLU A CA 1
ATOM 779 C C . GLU A 1 99 ? 8.320 -7.883 18.107 1.00 83.38 99 GLU A C 1
ATOM 781 O O . GLU A 1 99 ? 8.250 -8.102 19.321 1.00 83.38 99 GLU A O 1
ATOM 786 N N . SER A 1 100 ? 9.378 -7.272 17.565 1.00 82.81 100 SER A N 1
ATOM 787 C CA . SER A 1 100 ? 10.551 -6.855 18.350 1.00 82.81 100 SER A CA 1
ATOM 788 C C . SER A 1 100 ? 10.213 -5.807 19.420 1.00 82.81 100 SER A C 1
ATOM 790 O O . SER A 1 100 ? 10.755 -5.848 20.527 1.00 82.81 100 SER A O 1
ATOM 792 N N . ARG A 1 101 ? 9.261 -4.904 19.147 1.00 78.00 101 ARG A N 1
ATOM 793 C CA . ARG A 1 101 ? 8.770 -3.920 20.128 1.00 78.00 101 ARG A CA 1
ATOM 794 C C . ARG A 1 101 ? 7.931 -4.557 21.232 1.00 78.00 101 ARG A C 1
ATOM 796 O O . ARG A 1 101 ? 8.038 -4.151 22.389 1.00 78.00 101 ARG A O 1
ATOM 803 N N . VAL A 1 102 ? 7.121 -5.562 20.896 1.00 75.81 102 VAL A N 1
ATOM 804 C CA . VAL A 1 102 ? 6.363 -6.339 21.889 1.00 75.81 102 VAL A CA 1
ATOM 805 C C . VAL A 1 102 ? 7.312 -7.126 22.796 1.00 75.81 102 VAL A C 1
ATOM 807 O O . VAL A 1 102 ? 7.097 -7.161 24.007 1.00 75.81 102 VAL A O 1
ATOM 810 N N . ALA A 1 103 ? 8.381 -7.708 22.243 1.00 73.25 103 ALA A N 1
ATOM 811 C CA . ALA A 1 103 ? 9.408 -8.395 23.025 1.00 73.25 103 ALA A CA 1
ATOM 812 C C . ALA A 1 103 ? 10.132 -7.440 23.993 1.00 73.25 103 ALA A C 1
ATOM 814 O O . ALA A 1 103 ? 10.225 -7.740 25.180 1.00 73.25 103 ALA A O 1
ATOM 815 N N . GLY A 1 104 ? 10.547 -6.254 23.533 1.00 64.06 104 GLY A N 1
ATOM 816 C CA . GLY A 1 104 ? 11.220 -5.261 24.383 1.00 64.06 104 GLY A CA 1
ATOM 817 C C . GLY A 1 104 ? 10.349 -4.681 25.506 1.00 64.06 104 GLY A C 1
ATOM 818 O O . GLY A 1 104 ? 10.868 -4.276 26.543 1.00 64.06 104 GLY A O 1
ATOM 819 N N . LYS A 1 105 ? 9.017 -4.665 25.347 1.00 61.56 105 LYS A N 1
ATOM 820 C CA . LYS A 1 105 ? 8.088 -4.187 26.388 1.00 61.56 105 LYS A CA 1
ATOM 821 C C . LYS A 1 105 ? 7.887 -5.201 27.523 1.00 61.56 105 LYS A C 1
ATOM 823 O O . LYS A 1 105 ? 7.515 -4.796 28.620 1.00 61.56 105 LYS A O 1
ATOM 828 N N . LYS A 1 106 ? 8.160 -6.493 27.287 1.00 56.47 106 LYS A N 1
ATOM 829 C CA . LYS A 1 106 ? 8.086 -7.548 28.316 1.00 56.47 106 LYS A CA 1
ATOM 830 C C . LYS A 1 106 ? 9.254 -7.511 29.307 1.00 56.47 106 LYS A C 1
ATOM 832 O O . LYS A 1 106 ? 9.062 -7.928 30.441 1.00 56.47 106 LYS A O 1
ATOM 837 N N . ASP A 1 107 ? 10.405 -6.963 28.919 1.00 56.84 107 ASP A N 1
ATOM 838 C CA . ASP A 1 107 ? 11.589 -6.880 29.792 1.00 56.84 107 ASP A CA 1
ATOM 839 C C . ASP A 1 107 ? 11.554 -5.698 30.784 1.00 56.84 107 ASP A C 1
ATOM 841 O O . ASP A 1 107 ? 12.282 -5.709 31.771 1.00 56.84 107 ASP A O 1
ATOM 845 N N . ASN A 1 108 ? 10.682 -4.701 30.578 1.00 55.81 108 ASN A N 1
ATOM 846 C CA . ASN A 1 108 ? 10.573 -3.501 31.432 1.00 55.81 108 ASN A CA 1
ATOM 847 C C . ASN A 1 108 ? 9.336 -3.503 32.362 1.00 55.81 108 ASN A C 1
ATOM 849 O O . ASN A 1 108 ? 8.945 -2.455 32.870 1.00 55.81 108 ASN A O 1
ATOM 853 N N . GLY A 1 109 ? 8.679 -4.652 32.546 1.00 50.62 109 GLY A N 1
ATOM 854 C CA . GLY A 1 109 ? 7.314 -4.748 33.077 1.00 50.62 109 GLY A CA 1
ATOM 855 C C . GLY A 1 109 ? 7.134 -5.181 34.537 1.00 50.62 109 GLY A C 1
ATOM 856 O O . GLY A 1 109 ? 6.114 -5.801 34.805 1.00 50.62 109 GLY A O 1
ATOM 857 N N . ASP A 1 110 ? 8.052 -4.863 35.459 1.00 50.00 110 ASP A N 1
ATOM 858 C CA . ASP A 1 110 ? 7.838 -5.026 36.914 1.00 50.00 110 ASP A CA 1
ATOM 859 C C . ASP A 1 110 ? 8.035 -3.680 37.642 1.00 50.00 110 ASP A C 1
ATOM 861 O O . ASP A 1 110 ? 9.070 -3.415 38.253 1.00 50.00 110 ASP A O 1
ATOM 865 N N . GLN A 1 111 ? 7.034 -2.800 37.537 1.00 44.56 111 GLN A N 1
ATOM 866 C CA . GLN A 1 111 ? 6.703 -1.776 38.539 1.00 44.56 111 GLN A CA 1
ATOM 867 C C . GLN A 1 111 ? 5.336 -1.170 38.197 1.00 44.56 111 GLN A C 1
ATOM 869 O O . GLN A 1 111 ? 5.208 -0.309 37.329 1.00 44.56 111 GLN A O 1
ATOM 874 N N . MET A 1 112 ? 4.302 -1.692 38.859 1.00 52.50 112 MET A N 1
ATOM 875 C CA . MET A 1 112 ? 2.980 -1.079 38.937 1.00 52.50 112 MET A CA 1
ATOM 876 C C . MET A 1 112 ? 3.010 -0.028 40.049 1.00 52.50 112 MET A C 1
ATOM 878 O O . MET A 1 112 ? 3.275 -0.382 41.193 1.00 52.50 112 MET A O 1
ATOM 882 N N . GLU A 1 113 ? 2.694 1.220 39.724 1.00 45.41 113 GLU A N 1
ATOM 883 C CA . GLU A 1 113 ? 2.143 2.194 40.671 1.00 45.41 113 GLU A CA 1
ATOM 884 C C . GLU A 1 113 ? 0.880 2.758 40.000 1.00 45.41 113 GLU A C 1
ATOM 886 O O . GLU A 1 113 ? 0.934 3.285 38.886 1.00 45.41 113 GLU A O 1
ATOM 891 N N . GLU A 1 114 ? -0.264 2.529 40.645 1.00 54.66 114 GLU A N 1
ATOM 892 C CA . GLU A 1 114 ? -1.544 3.168 40.349 1.00 54.66 114 GLU A CA 1
ATOM 893 C C . GLU A 1 114 ? -1.470 4.627 40.810 1.00 54.66 114 GLU A C 1
ATOM 895 O O . GLU A 1 114 ? -1.058 4.866 41.939 1.00 54.66 114 GLU A O 1
ATOM 900 N N .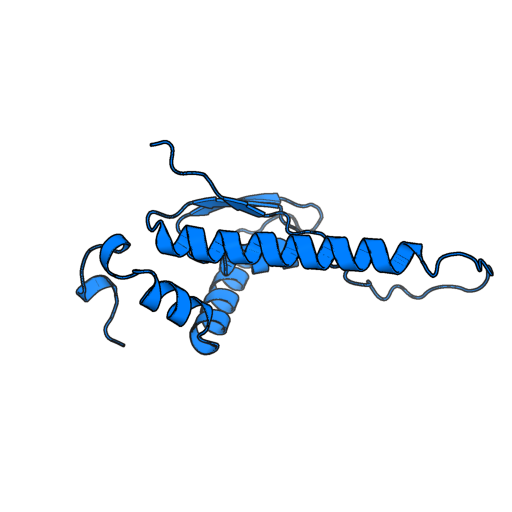 ASP A 1 115 ? -1.840 5.579 39.949 1.00 40.81 115 ASP A N 1
ATOM 901 C CA . ASP A 1 115 ? -2.673 6.746 40.287 1.00 40.81 115 ASP A CA 1
ATOM 902 C C . ASP A 1 115 ? -2.663 7.781 39.146 1.00 40.81 115 ASP A C 1
ATOM 904 O O . ASP A 1 115 ? -1.608 8.210 38.679 1.00 40.81 115 ASP A O 1
ATOM 908 N N . GLY A 1 116 ? -3.856 8.252 38.765 1.00 42.28 116 GLY A N 1
ATOM 909 C CA . GLY A 1 116 ? -4.039 9.563 38.133 1.00 42.28 116 GLY A CA 1
ATOM 910 C C . GLY A 1 116 ? -4.621 9.557 36.718 1.00 42.28 116 GLY A C 1
ATOM 911 O O . GLY A 1 116 ? -3.985 9.109 35.773 1.00 42.28 116 GLY A O 1
ATOM 912 N N . ASP A 1 117 ? -5.832 10.110 36.620 1.00 48.25 117 ASP A N 1
ATOM 913 C CA . ASP A 1 117 ? -6.585 10.549 35.436 1.00 48.25 117 ASP A CA 1
ATOM 914 C C . ASP A 1 117 ? -5.754 10.778 34.150 1.00 48.25 117 ASP A C 1
ATOM 916 O O . ASP A 1 117 ? -5.095 11.807 33.998 1.00 48.25 117 ASP A O 1
ATOM 920 N N . ASP A 1 118 ? -5.836 9.837 33.201 1.00 44.09 118 ASP A N 1
ATOM 921 C CA . ASP A 1 118 ? -5.203 9.936 31.878 1.00 44.09 118 ASP A CA 1
ATOM 922 C C . ASP A 1 118 ? -6.149 10.640 30.895 1.00 44.09 118 ASP A C 1
ATOM 924 O O . ASP A 1 118 ? -7.248 10.158 30.585 1.00 44.09 118 ASP A O 1
ATOM 928 N N . ASP A 1 119 ? -5.733 11.819 30.431 1.00 38.31 119 ASP A N 1
ATOM 929 C CA . ASP A 1 119 ? -6.380 12.494 29.320 1.00 38.31 119 ASP A CA 1
ATOM 930 C C . ASP A 1 119 ? -6.178 11.677 28.036 1.00 38.31 119 ASP A C 1
ATOM 932 O O . ASP A 1 119 ? -5.132 11.089 27.778 1.00 38.31 119 ASP A O 1
ATOM 936 N N . GLY A 1 120 ? -7.243 11.563 27.242 1.00 45.47 120 GLY A N 1
ATOM 937 C CA . GLY A 1 120 ? -7.274 10.727 26.049 1.00 45.47 120 GLY A CA 1
ATOM 938 C C . GLY A 1 120 ? -6.408 11.275 24.917 1.00 45.47 120 GLY A C 1
ATOM 939 O O . GLY A 1 120 ? -6.937 11.720 23.897 1.00 45.47 120 GLY A O 1
ATOM 940 N N . SER A 1 121 ? -5.085 11.193 25.043 1.00 41.28 121 SER A N 1
ATOM 941 C CA . SER A 1 121 ? -4.200 11.187 23.886 1.00 41.28 121 SER A CA 1
ATOM 942 C C . SER A 1 121 ? -4.202 9.764 23.324 1.00 41.28 121 SER A C 1
ATOM 944 O O . SER A 1 121 ? -3.660 8.823 23.901 1.00 41.28 121 SER A O 1
ATOM 946 N N . SER A 1 122 ? -4.918 9.575 22.213 1.00 42.06 122 SER A N 1
ATOM 947 C CA . SER A 1 122 ? -4.961 8.310 21.480 1.00 42.06 122 SER A CA 1
ATOM 948 C C . SER A 1 122 ? -3.544 7.951 21.036 1.00 42.06 122 SER A C 1
ATOM 950 O O . SER A 1 122 ? -3.096 8.354 19.963 1.00 42.06 122 SER A O 1
ATOM 952 N N . SER A 1 123 ? -2.830 7.205 21.878 1.00 43.12 123 SER A N 1
ATOM 953 C CA . SER A 1 123 ? -1.624 6.484 21.511 1.00 43.12 123 SER A CA 1
ATOM 954 C C . SER A 1 123 ? -1.998 5.607 20.326 1.00 43.12 123 SER A C 1
ATOM 956 O O . SER A 1 123 ? -2.695 4.605 20.486 1.00 43.12 123 SER A O 1
ATOM 958 N N . SER A 1 124 ? -1.603 6.024 19.121 1.00 46.28 124 SER A N 1
ATOM 959 C CA . SER A 1 124 ? -1.659 5.186 17.932 1.00 46.28 124 SER A CA 1
ATOM 960 C C . SER A 1 124 ? -0.810 3.957 18.226 1.00 46.28 124 SER A C 1
ATOM 962 O O . SER A 1 124 ? 0.409 3.969 18.055 1.00 46.28 124 SER A O 1
ATOM 964 N N . GLN A 1 125 ? -1.440 2.915 18.763 1.00 49.06 125 GLN A N 1
ATOM 965 C CA . GLN A 1 125 ? -0.844 1.601 18.860 1.00 49.06 125 GLN A CA 1
ATOM 966 C C . GLN A 1 125 ? -0.548 1.201 17.416 1.00 49.06 125 GLN A C 1
ATOM 968 O O . GLN A 1 125 ? -1.468 0.913 16.655 1.00 49.06 125 GLN A O 1
ATOM 973 N N . GLU A 1 126 ? 0.720 1.272 17.004 1.00 53.41 126 GLU A N 1
ATOM 974 C CA . GLU A 1 126 ? 1.174 0.687 15.742 1.00 53.41 126 GLU A CA 1
ATOM 975 C C . GLU A 1 126 ? 0.976 -0.828 15.861 1.00 53.41 126 GLU A C 1
ATOM 977 O O . GLU A 1 126 ? 1.825 -1.560 16.371 1.00 53.41 126 GLU A O 1
ATOM 982 N N . LEU A 1 127 ? -0.224 -1.267 15.484 1.00 59.47 127 LEU A N 1
ATOM 983 C CA . LEU A 1 127 ? -0.622 -2.660 15.385 1.00 59.47 127 LEU A CA 1
ATOM 984 C C . LEU A 1 127 ? 0.164 -3.317 14.244 1.00 59.47 127 LEU A C 1
ATOM 986 O O . LEU A 1 127 ? 0.571 -2.656 13.287 1.00 59.47 127 LEU A O 1
ATOM 990 N N . ALA A 1 128 ? 0.384 -4.630 14.347 1.00 72.38 128 ALA A N 1
ATOM 991 C CA . ALA A 1 128 ? 0.944 -5.409 13.247 1.00 72.38 128 ALA A CA 1
ATOM 992 C C . ALA A 1 128 ? 0.139 -5.159 11.956 1.00 72.38 128 ALA A C 1
ATOM 994 O O . ALA A 1 128 ? -1.081 -4.992 12.018 1.00 72.38 128 ALA A O 1
ATOM 995 N N . SER A 1 129 ? 0.824 -5.135 10.805 1.00 78.94 129 SER A N 1
ATOM 996 C CA . SER A 1 129 ? 0.190 -4.922 9.493 1.00 78.94 129 SER A CA 1
ATOM 997 C C . SER A 1 129 ? -1.029 -5.840 9.335 1.00 78.94 129 SER A C 1
ATOM 999 O O . SER A 1 129 ? -0.914 -7.060 9.478 1.00 78.94 129 SER A O 1
ATOM 1001 N N . THR A 1 130 ? -2.195 -5.243 9.068 1.00 85.88 130 THR A N 1
ATOM 1002 C CA . THR A 1 130 ? -3.467 -5.956 8.847 1.00 85.88 130 THR A CA 1
ATOM 1003 C C . THR A 1 130 ? -3.626 -6.419 7.397 1.00 85.88 130 THR A C 1
ATOM 1005 O O . THR A 1 130 ? -4.643 -7.020 7.052 1.00 85.88 130 THR A O 1
ATOM 1008 N N . GLY A 1 131 ? -2.640 -6.121 6.549 1.00 85.50 131 GLY A N 1
ATOM 1009 C CA . GLY A 1 131 ? -2.598 -6.494 5.146 1.00 85.50 131 GLY A CA 1
ATOM 1010 C C . GLY A 1 131 ? -2.172 -7.930 4.885 1.00 85.50 131 GLY A C 1
ATOM 1011 O O . GLY A 1 131 ? -1.306 -8.488 5.568 1.00 85.50 131 GLY A O 1
ATOM 1012 N N . ASP A 1 132 ? -2.740 -8.490 3.821 1.00 90.44 132 ASP A N 1
ATOM 1013 C CA . ASP A 1 132 ? -2.281 -9.723 3.188 1.00 90.44 132 ASP A CA 1
ATOM 1014 C C . ASP A 1 132 ? -2.290 -9.584 1.654 1.00 90.44 132 ASP A C 1
ATOM 1016 O O . ASP A 1 132 ? -2.940 -8.695 1.095 1.00 90.44 132 ASP A O 1
ATOM 1020 N N . LEU A 1 133 ? -1.560 -10.444 0.948 1.00 90.62 133 LEU A N 1
ATOM 1021 C CA . LEU A 1 133 ? -1.439 -10.404 -0.512 1.00 90.62 133 LEU A CA 1
ATOM 1022 C C . LEU A 1 133 ? -1.910 -11.721 -1.118 1.00 90.62 133 LEU A C 1
ATOM 1024 O O . LEU A 1 133 ? -1.505 -12.804 -0.703 1.00 90.62 133 LEU A O 1
ATOM 1028 N N . MET A 1 134 ? -2.742 -11.644 -2.157 1.00 86.44 134 MET A N 1
ATOM 1029 C CA . MET A 1 134 ? -3.154 -12.839 -2.885 1.00 86.44 134 MET A CA 1
ATOM 1030 C C . MET A 1 134 ? -1.944 -13.470 -3.575 1.00 86.44 134 MET A C 1
ATOM 1032 O O . MET A 1 134 ? -1.368 -12.902 -4.506 1.00 86.44 134 MET A O 1
ATOM 1036 N N . HIS A 1 135 ? -1.585 -14.684 -3.165 1.00 69.56 135 HIS A N 1
ATOM 1037 C CA . HIS A 1 135 ? -0.579 -15.464 -3.870 1.00 69.56 135 HIS A CA 1
ATOM 1038 C C . HIS A 1 135 ? -1.087 -15.843 -5.264 1.00 69.56 135 HIS A C 1
ATOM 1040 O O . HIS A 1 135 ? -2.197 -16.352 -5.427 1.00 69.56 135 HIS A O 1
ATOM 1046 N N . HIS A 1 136 ? -0.258 -15.637 -6.287 1.00 58.03 136 HIS A N 1
ATOM 1047 C CA . HIS A 1 136 ? -0.520 -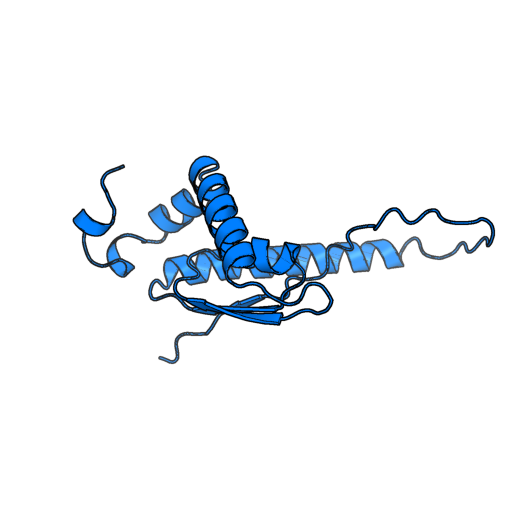16.209 -7.602 1.00 58.03 136 HIS A CA 1
ATOM 1048 C C . HIS A 1 136 ? -0.543 -17.737 -7.500 1.00 58.03 136 HIS A C 1
ATOM 1050 O O . HIS A 1 136 ? 0.499 -18.374 -7.332 1.00 58.03 136 HIS A O 1
ATOM 1056 N N . VAL A 1 137 ? -1.734 -18.322 -7.630 1.00 45.94 137 VAL A N 1
ATOM 1057 C CA . VAL A 1 137 ? -1.895 -19.757 -7.863 1.00 45.94 137 VAL A CA 1
ATOM 1058 C C . VAL A 1 137 ? -1.264 -20.042 -9.227 1.00 45.94 137 VAL A C 1
ATOM 1060 O O . VAL A 1 137 ? -1.680 -19.467 -10.233 1.00 45.94 137 VAL A O 1
ATOM 1063 N N . ARG A 1 138 ? -0.178 -20.820 -9.230 1.00 37.62 138 ARG A N 1
ATOM 1064 C CA . ARG A 1 138 ? 0.514 -21.240 -10.455 1.00 37.62 138 ARG A CA 1
ATOM 1065 C C . ARG A 1 138 ? -0.348 -22.177 -11.285 1.00 37.62 138 ARG A C 1
ATOM 1067 O O . ARG A 1 138 ? -1.060 -23.002 -10.673 1.00 37.62 138 ARG A O 1
#

Radius of gyration: 18.52 Å; chains: 1; bounding box: 33×34×64 Å

Secondary structure (DSSP, 8-state):
---GGGSS-HHHHS-HHHHHHHHT-HHHHHHHHHHHHHHHHHHT--TTS--EEEEET-TTTHHHHHHHHTT-EEEEE-S-HHHHHHHHHHHHHHHHHHHHHHHHHHTT------------------PPP-EEE-----

Foldseek 3Di:
DPDLVVVDDPQVSPDLVNLVVCVPDPVNLVVLLVVLVVVVVVVVDDLVDAEEEEAEQCFLVSSLVSSVVSVYAYEYEHPHPSRVVNNVVVLVVQQVVLVVVVVVVVVVPPDDDDDDDDDDPPPPNSDRRSYDYDDPPD

Organism: NCBI:txid265563

pLDDT: mean 79.4, std 18.36, range [37.62, 98.19]